Protein AF-A0A9P8TMT4-F1 (afdb_monomer_lite)

Structure (mmCIF, N/CA/C/O backbone):
data_AF-A0A9P8TMT4-F1
#
_entry.id   AF-A0A9P8TMT4-F1
#
loop_
_atom_site.group_PDB
_atom_site.id
_atom_site.type_symbol
_atom_site.label_atom_id
_atom_site.label_alt_id
_atom_site.label_comp_id
_atom_site.label_asym_id
_atom_site.label_entity_id
_atom_site.label_seq_id
_atom_site.pdbx_PDB_ins_code
_atom_site.Cartn_x
_atom_site.C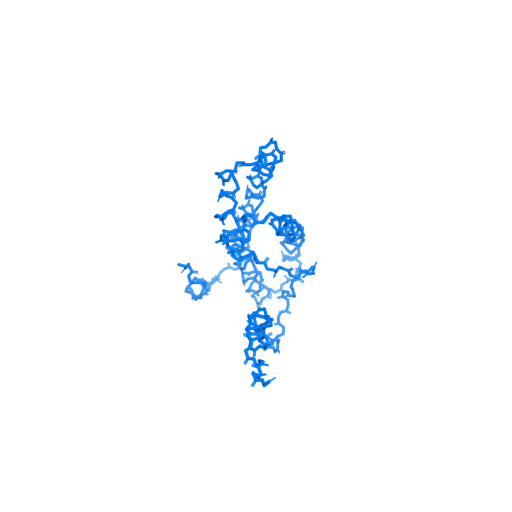artn_y
_atom_site.Cartn_z
_atom_site.occupancy
_atom_site.B_iso_or_equiv
_atom_site.auth_seq_id
_atom_site.auth_comp_id
_atom_site.auth_asym_id
_atom_site.auth_atom_id
_atom_site.pdbx_PDB_model_num
ATOM 1 N N . MET A 1 1 ? -17.438 2.035 -6.998 1.00 41.56 1 MET A N 1
ATOM 2 C CA . MET A 1 1 ? -16.260 1.146 -7.002 1.00 41.56 1 MET A CA 1
ATOM 3 C C . MET A 1 1 ? -15.494 1.501 -8.259 1.00 41.56 1 MET A C 1
ATOM 5 O O . MET A 1 1 ? -16.091 1.419 -9.318 1.00 41.56 1 MET A O 1
ATOM 9 N N . PHE A 1 2 ? -14.284 2.051 -8.138 1.00 42.72 2 PHE A N 1
ATOM 10 C CA . PHE A 1 2 ? -13.505 2.484 -9.303 1.00 42.72 2 PHE A CA 1
ATOM 11 C C . PHE A 1 2 ? -13.092 1.253 -10.123 1.00 42.72 2 PHE A C 1
ATOM 13 O O . PHE A 1 2 ? -12.476 0.325 -9.593 1.00 42.72 2 PHE A O 1
ATOM 20 N N . GLU A 1 3 ? -13.511 1.225 -11.384 1.00 48.97 3 GLU A N 1
ATOM 21 C CA . GLU A 1 3 ? -13.355 0.102 -12.302 1.00 48.97 3 GLU A CA 1
ATOM 22 C C . GLU A 1 3 ? -11.977 0.206 -12.968 1.00 48.97 3 GLU A C 1
ATOM 24 O O . GLU A 1 3 ? -11.714 1.058 -13.814 1.00 48.97 3 GLU A O 1
ATOM 29 N N . TYR A 1 4 ? -11.048 -0.624 -12.493 1.00 54.31 4 TYR A N 1
ATOM 30 C CA . TYR A 1 4 ? -9.634 -0.598 -12.880 1.00 54.31 4 TYR A CA 1
ATOM 31 C C . TYR A 1 4 ? -9.399 -0.866 -14.372 1.00 54.31 4 TYR A C 1
ATOM 33 O O . TYR A 1 4 ? -8.381 -0.436 -14.912 1.00 54.31 4 TYR A O 1
ATOM 41 N N . GLU A 1 5 ? -10.332 -1.541 -15.044 1.00 54.53 5 GLU A N 1
ATOM 42 C CA . GLU A 1 5 ? -10.209 -1.863 -16.467 1.00 54.53 5 GLU A CA 1
ATOM 43 C C . GLU A 1 5 ? -10.318 -0.626 -17.373 1.00 54.53 5 GLU A C 1
ATOM 45 O O . GLU A 1 5 ? -9.672 -0.575 -18.420 1.00 54.53 5 GLU A O 1
ATOM 50 N N . GLU A 1 6 ? -11.035 0.421 -16.951 1.00 51.16 6 GLU A N 1
ATOM 51 C CA . GLU A 1 6 ? -11.230 1.617 -17.778 1.00 51.16 6 GLU A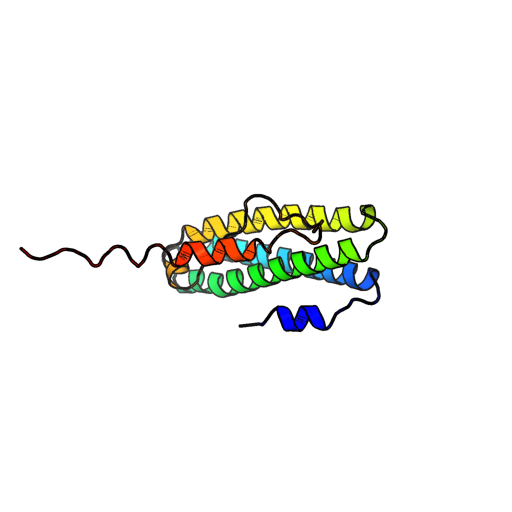 CA 1
ATOM 52 C C . GLU A 1 6 ? -9.958 2.493 -17.828 1.00 51.16 6 GLU A C 1
ATOM 54 O O . GLU A 1 6 ? -9.594 3.004 -18.889 1.00 51.16 6 GLU A O 1
ATOM 59 N N . TYR A 1 7 ? -9.189 2.557 -16.730 1.00 49.25 7 TYR A N 1
ATOM 60 C CA . TYR A 1 7 ? -7.907 3.282 -16.663 1.00 49.25 7 TYR A CA 1
ATOM 61 C C . TYR A 1 7 ? -6.768 2.595 -17.430 1.00 49.25 7 TYR A C 1
ATOM 63 O O . TYR A 1 7 ? -5.899 3.271 -17.984 1.00 49.25 7 TYR A O 1
ATOM 71 N N . VAL A 1 8 ? -6.765 1.259 -17.479 1.00 53.81 8 VAL A N 1
ATOM 72 C CA . VAL A 1 8 ? -5.718 0.468 -18.152 1.00 53.81 8 VAL A CA 1
ATOM 73 C C . VAL A 1 8 ? -5.825 0.572 -19.679 1.00 53.81 8 VAL A C 1
ATOM 75 O O . VAL A 1 8 ? -4.813 0.473 -20.370 1.00 53.81 8 VAL A O 1
ATOM 78 N N . SER A 1 9 ? -7.016 0.850 -20.217 1.00 51.94 9 SER A N 1
ATOM 79 C CA . SER A 1 9 ? -7.224 0.984 -21.667 1.00 51.94 9 SER A CA 1
ATOM 80 C C . SER A 1 9 ? -6.763 2.328 -22.261 1.00 51.94 9 SER A C 1
ATOM 82 O O . SER A 1 9 ? -6.465 2.397 -23.452 1.00 51.94 9 SER A O 1
ATOM 84 N N . LEU A 1 10 ? -6.664 3.392 -21.450 1.00 47.66 10 LEU A N 1
ATOM 85 C CA . LEU A 1 10 ? -6.471 4.769 -21.938 1.00 47.66 10 LEU A CA 1
ATOM 86 C C . LEU A 1 10 ? -5.031 5.292 -21.882 1.00 47.66 10 LEU A C 1
ATOM 88 O O . LEU A 1 10 ? -4.722 6.285 -22.539 1.00 47.66 10 LEU A O 1
ATOM 92 N N . ARG A 1 11 ? -4.122 4.634 -21.158 1.00 51.47 11 ARG A N 1
ATOM 93 C CA . ARG A 1 11 ? -2.691 4.974 -21.176 1.00 51.47 11 ARG A CA 1
ATOM 94 C C . ARG A 1 11 ? -1.863 3.796 -21.668 1.00 51.47 11 ARG A C 1
ATOM 96 O O . ARG A 1 11 ? -1.042 3.228 -20.955 1.00 51.47 11 ARG A O 1
ATOM 103 N N . ALA A 1 12 ? -2.030 3.501 -22.955 1.00 48.03 12 ALA A N 1
ATOM 104 C CA . ALA A 1 12 ? -0.888 3.142 -23.781 1.00 48.03 12 ALA A CA 1
ATOM 105 C C . ALA A 1 12 ? 0.112 4.306 -23.692 1.00 48.03 12 ALA A C 1
ATOM 107 O O . ALA A 1 12 ? 0.043 5.276 -24.445 1.00 48.03 12 ALA A O 1
ATOM 108 N N . VAL A 1 13 ? 0.971 4.253 -22.676 1.00 51.78 13 VAL A N 1
ATOM 109 C CA . VAL A 1 13 ? 2.100 5.155 -22.509 1.00 51.78 13 VAL A CA 1
ATOM 110 C C . VAL A 1 13 ? 2.910 5.053 -23.797 1.00 51.78 13 VAL A C 1
ATOM 112 O O . VAL A 1 13 ? 3.558 4.045 -24.062 1.00 51.78 13 VAL A O 1
ATOM 115 N N . SER A 1 14 ? 2.791 6.069 -24.646 1.00 57.53 14 SER A N 1
ATOM 116 C CA . SER A 1 14 ? 3.522 6.122 -25.912 1.00 57.53 14 SER A CA 1
ATOM 117 C C . SER A 1 14 ? 5.011 6.418 -25.678 1.00 57.53 14 SER A C 1
ATOM 119 O O . SER A 1 14 ? 5.809 6.245 -26.593 1.00 57.53 14 SER A O 1
ATOM 121 N N . ASP A 1 15 ? 5.385 6.814 -24.451 1.00 71.44 15 ASP A N 1
ATOM 122 C CA . ASP A 1 15 ? 6.755 7.121 -24.036 1.00 71.44 15 ASP A CA 1
ATOM 123 C C . ASP A 1 15 ? 7.135 6.431 -22.703 1.00 71.44 15 ASP A C 1
ATOM 125 O O . ASP A 1 15 ? 6.669 6.849 -21.640 1.00 71.44 15 ASP A O 1
ATOM 129 N N . PRO A 1 16 ? 8.014 5.410 -22.716 1.00 76.94 16 PRO A N 1
ATOM 130 C CA . PRO A 1 16 ? 8.499 4.724 -21.514 1.00 76.94 16 PRO A CA 1
ATOM 131 C C . PRO A 1 16 ? 8.999 5.646 -20.389 1.00 76.94 16 PRO A C 1
ATOM 133 O O . PRO A 1 16 ? 8.904 5.276 -19.219 1.00 76.94 16 PRO A O 1
ATOM 136 N N . ASN A 1 17 ? 9.493 6.849 -20.704 1.00 81.94 17 ASN A N 1
ATOM 137 C CA . ASN A 1 17 ? 9.948 7.806 -19.692 1.00 81.94 17 ASN A CA 1
ATOM 138 C C . ASN A 1 17 ? 8.786 8.341 -18.841 1.00 81.94 17 ASN A C 1
ATOM 140 O O . ASN A 1 17 ? 8.893 8.418 -17.620 1.00 81.94 17 ASN A O 1
ATOM 144 N N . GLU A 1 18 ? 7.647 8.650 -19.464 1.00 84.12 18 GLU A N 1
ATOM 145 C CA . GLU A 1 18 ? 6.443 9.102 -18.755 1.00 84.12 18 GLU A CA 1
ATOM 146 C C . GLU A 1 18 ? 5.883 7.990 -17.855 1.00 84.12 18 GLU A C 1
ATOM 148 O O . GLU A 1 18 ? 5.413 8.247 -16.743 1.00 84.12 18 GLU A O 1
ATOM 153 N N . GLY A 1 19 ? 5.968 6.738 -18.317 1.00 83.50 19 GLY A N 1
ATOM 154 C CA . GLY A 1 19 ? 5.591 5.561 -17.536 1.00 83.50 19 GLY A CA 1
ATOM 155 C C . GLY A 1 19 ? 6.470 5.376 -16.301 1.00 83.50 19 GLY A C 1
ATOM 156 O O . GLY A 1 19 ? 5.951 5.093 -15.221 1.00 83.50 19 GLY A O 1
ATOM 157 N N . PHE A 1 20 ? 7.780 5.588 -16.439 1.00 87.25 20 PHE A N 1
ATOM 158 C CA . PHE A 1 20 ? 8.733 5.514 -15.334 1.00 87.25 20 PHE A CA 1
ATOM 159 C C . PHE A 1 20 ? 8.441 6.557 -14.246 1.00 87.25 20 PHE A C 1
ATOM 161 O O . PHE A 1 20 ? 8.285 6.190 -13.080 1.00 87.25 20 PHE A O 1
ATOM 168 N N . GLU A 1 21 ? 8.290 7.829 -14.625 1.00 89.12 21 GLU A N 1
ATOM 169 C CA . GLU A 1 21 ? 7.958 8.914 -13.687 1.00 89.12 21 GLU A CA 1
ATOM 170 C C . GLU A 1 21 ? 6.601 8.683 -13.013 1.00 89.12 21 GLU A C 1
ATOM 172 O O . GLU A 1 21 ? 6.476 8.785 -11.795 1.00 89.12 21 GLU A O 1
ATOM 177 N N . SER A 1 22 ? 5.596 8.248 -13.779 1.00 88.50 22 SER A N 1
ATOM 178 C CA . SER A 1 22 ? 4.277 7.934 -13.221 1.00 88.50 22 SER A CA 1
ATOM 179 C C . SER A 1 22 ? 4.346 6.823 -12.164 1.00 88.50 22 SER A C 1
ATOM 181 O O . SER A 1 22 ? 3.673 6.902 -11.139 1.00 88.50 22 SER A O 1
ATOM 183 N N . ILE A 1 23 ? 5.160 5.781 -12.377 1.00 90.19 23 ILE A N 1
ATOM 184 C CA . ILE A 1 23 ? 5.358 4.723 -11.374 1.00 90.19 23 ILE A CA 1
ATOM 185 C C . ILE A 1 23 ? 6.083 5.267 -10.143 1.00 90.19 23 ILE A C 1
ATOM 187 O O . ILE A 1 23 ? 5.699 4.921 -9.026 1.00 90.19 23 ILE A O 1
ATOM 191 N N . LEU A 1 24 ? 7.099 6.115 -10.314 1.00 92.31 24 LEU A N 1
ATOM 192 C CA . LEU A 1 24 ? 7.779 6.755 -9.186 1.00 92.31 24 LEU A CA 1
ATOM 193 C C . LEU A 1 24 ? 6.814 7.575 -8.325 1.00 92.31 24 LEU A C 1
ATOM 195 O O . LEU A 1 24 ? 6.848 7.454 -7.098 1.00 92.31 24 LEU A O 1
ATOM 199 N N . ASP A 1 25 ? 5.924 8.341 -8.950 1.00 92.62 25 ASP A N 1
ATOM 200 C CA . ASP A 1 25 ? 4.907 9.124 -8.250 1.00 92.62 25 ASP A CA 1
ATOM 201 C C . ASP A 1 25 ? 3.939 8.229 -7.467 1.00 92.62 25 ASP A C 1
ATOM 203 O O . ASP A 1 25 ? 3.642 8.495 -6.301 1.00 92.62 25 ASP A O 1
ATOM 207 N N . LEU A 1 26 ? 3.495 7.117 -8.059 1.00 92.56 26 LEU A N 1
ATOM 208 C CA . LEU A 1 26 ? 2.630 6.144 -7.385 1.00 92.56 26 LEU A CA 1
ATOM 209 C C . LEU A 1 26 ? 3.329 5.451 -6.211 1.00 92.56 26 LEU A C 1
ATOM 211 O O . LEU A 1 26 ? 2.716 5.250 -5.163 1.00 92.56 26 LEU A O 1
ATOM 215 N N . LEU A 1 27 ? 4.610 5.105 -6.360 1.00 93.81 27 LEU A N 1
ATOM 216 C CA . LEU A 1 27 ? 5.417 4.555 -5.270 1.00 93.81 27 LEU A CA 1
ATOM 217 C C . LEU A 1 27 ? 5.552 5.578 -4.130 1.00 93.81 27 LEU A C 1
ATOM 219 O O . LEU A 1 27 ? 5.400 5.217 -2.965 1.00 93.81 27 LEU A O 1
ATOM 223 N N . SER A 1 28 ? 5.778 6.855 -4.446 1.00 95.06 28 SER A N 1
ATOM 224 C CA . SER A 1 28 ? 5.839 7.942 -3.457 1.00 95.06 28 SER A CA 1
ATOM 225 C C . SER A 1 28 ? 4.499 8.153 -2.737 1.00 95.06 28 SER A C 1
ATOM 227 O O . SER A 1 28 ? 4.445 8.353 -1.517 1.00 95.06 28 SER A O 1
ATOM 229 N N . LEU A 1 29 ? 3.389 8.043 -3.472 1.00 94.69 29 LEU A N 1
ATOM 230 C CA . LEU A 1 29 ? 2.045 8.106 -2.906 1.00 94.69 29 LEU A CA 1
ATOM 231 C C . LEU A 1 29 ? 1.789 6.943 -1.939 1.00 94.69 29 LEU A C 1
ATOM 233 O O . LEU A 1 29 ? 1.273 7.161 -0.841 1.00 94.69 29 LEU A O 1
ATOM 237 N N . GLN A 1 30 ? 2.205 5.729 -2.300 1.00 94.69 30 GLN A N 1
ATOM 238 C CA . GLN A 1 30 ? 2.096 4.557 -1.432 1.00 94.69 30 GLN A CA 1
ATOM 239 C C . GLN A 1 30 ? 2.913 4.721 -0.137 1.00 94.69 30 GLN A C 1
ATOM 241 O O . GLN A 1 30 ? 2.422 4.383 0.941 1.00 94.69 30 GLN A O 1
ATOM 246 N N . ASP A 1 31 ? 4.118 5.297 -0.203 1.00 95.06 31 ASP A N 1
ATOM 247 C CA . ASP A 1 31 ? 4.919 5.611 0.992 1.00 95.06 31 ASP A CA 1
ATOM 248 C C . ASP A 1 31 ? 4.245 6.677 1.877 1.00 95.06 31 ASP A C 1
ATOM 250 O O . ASP A 1 31 ? 4.278 6.593 3.108 1.00 95.06 31 ASP A O 1
ATOM 254 N N . SER A 1 32 ? 3.579 7.661 1.270 1.00 95.62 32 SER A N 1
ATOM 255 C CA . SER A 1 32 ? 2.804 8.667 2.006 1.00 95.62 32 SER A CA 1
ATOM 256 C C . SER A 1 32 ? 1.611 8.042 2.738 1.00 95.62 32 SER A C 1
ATOM 258 O O . SER A 1 32 ? 1.345 8.388 3.894 1.00 95.62 32 SER A O 1
ATOM 260 N N . LEU A 1 33 ? 0.924 7.078 2.110 1.00 94.56 33 LEU A N 1
ATOM 261 C CA . LEU A 1 33 ? -0.139 6.305 2.757 1.00 94.56 33 LEU A CA 1
ATOM 262 C C . LEU A 1 33 ? 0.387 5.464 3.924 1.00 94.56 33 LEU A C 1
ATOM 264 O O . LEU A 1 33 ? -0.241 5.482 4.982 1.00 94.56 33 LEU A O 1
ATOM 268 N N . ASP A 1 34 ? 1.539 4.796 3.786 1.00 94.25 34 ASP A N 1
ATOM 269 C CA . ASP A 1 34 ? 2.190 4.073 4.896 1.00 94.25 34 ASP A CA 1
ATOM 270 C C . ASP A 1 34 ? 2.467 5.018 6.080 1.00 94.25 34 ASP A C 1
ATOM 272 O O . ASP A 1 34 ? 2.204 4.682 7.237 1.00 94.25 34 ASP A O 1
ATOM 276 N N . GLY A 1 35 ? 2.903 6.252 5.806 1.00 95.06 35 GLY A N 1
ATOM 277 C CA . GLY A 1 35 ? 3.077 7.288 6.826 1.00 95.06 35 GLY A CA 1
ATOM 278 C C . GLY A 1 35 ? 1.793 7.585 7.610 1.00 95.06 35 GLY A C 1
ATOM 279 O O . GLY A 1 35 ? 1.796 7.571 8.846 1.00 95.06 35 GLY A O 1
ATOM 280 N N . VAL A 1 36 ? 0.675 7.804 6.912 1.00 94.31 36 VAL A N 1
ATOM 281 C CA . VAL A 1 36 ? -0.636 8.059 7.540 1.00 94.31 36 VAL A CA 1
ATOM 282 C C . VAL A 1 36 ? -1.121 6.834 8.322 1.00 94.31 36 VAL A C 1
ATOM 284 O O . VAL A 1 36 ? -1.572 6.962 9.465 1.00 94.31 36 VAL A O 1
ATOM 287 N N . GLN A 1 37 ? -0.973 5.640 7.748 1.00 93.69 37 GLN A N 1
ATOM 288 C CA . GLN A 1 37 ? -1.328 4.368 8.376 1.00 93.69 37 GLN A CA 1
ATOM 289 C C . GLN A 1 37 ? -0.593 4.174 9.709 1.00 93.69 37 GLN A C 1
ATOM 291 O O . GLN A 1 37 ? -1.234 3.851 10.710 1.00 93.69 37 GLN A O 1
ATOM 296 N N . ARG A 1 38 ? 0.718 4.449 9.775 1.00 92.56 38 ARG A N 1
ATOM 297 C CA . ARG A 1 38 ? 1.516 4.356 11.016 1.00 92.56 38 ARG A CA 1
ATOM 298 C C . ARG A 1 38 ? 1.012 5.282 12.119 1.00 92.56 38 ARG A C 1
ATOM 300 O O . ARG A 1 38 ? 0.959 4.884 13.288 1.00 92.56 38 ARG A O 1
ATOM 307 N N . VAL A 1 39 ? 0.631 6.512 11.774 1.00 94.12 39 VAL A N 1
ATOM 308 C CA . VAL A 1 39 ? 0.094 7.490 12.737 1.00 94.12 39 VAL A CA 1
ATOM 309 C C . VAL A 1 39 ? -1.260 7.035 13.282 1.00 94.12 39 VAL A C 1
ATOM 311 O O . VAL A 1 39 ? -1.504 7.111 14.494 1.00 94.12 39 VAL A O 1
ATOM 314 N N . ILE A 1 40 ? -2.128 6.514 12.412 1.00 92.81 40 ILE A N 1
ATOM 315 C CA . ILE A 1 40 ? -3.436 5.991 12.814 1.00 92.81 40 ILE A CA 1
ATOM 316 C C . ILE A 1 40 ? -3.264 4.747 13.679 1.00 92.81 40 ILE A C 1
ATOM 318 O O . ILE A 1 40 ? -3.833 4.702 14.766 1.00 92.81 40 ILE A O 1
ATOM 322 N N . PHE A 1 41 ? -2.410 3.798 13.295 1.00 90.62 41 PHE A N 1
ATOM 323 C CA . PHE A 1 41 ? -2.125 2.611 14.105 1.00 90.62 41 PHE A CA 1
ATOM 324 C C . PHE A 1 41 ? -1.576 2.965 15.487 1.00 90.62 41 PHE A C 1
ATOM 326 O O . PHE A 1 41 ? -2.035 2.423 16.492 1.00 90.62 41 PHE A O 1
ATOM 333 N N . SER A 1 42 ? -0.670 3.941 15.570 1.00 91.12 42 SER A N 1
ATOM 334 C CA . SER A 1 42 ? -0.178 4.460 16.853 1.00 91.12 42 SER A CA 1
ATOM 335 C C . SER A 1 42 ? -1.310 5.026 17.720 1.00 91.12 42 SER A C 1
ATOM 337 O O . SER A 1 42 ? -1.268 4.948 18.947 1.00 91.12 42 SER A O 1
ATOM 339 N N . SER A 1 43 ? -2.339 5.599 17.096 1.00 91.12 43 SER A N 1
ATOM 340 C CA . SER A 1 43 ? -3.511 6.146 17.784 1.00 91.12 43 SER A CA 1
ATOM 341 C C . SER A 1 43 ? -4.511 5.061 18.194 1.00 91.12 43 SER A C 1
ATOM 343 O O . SER A 1 43 ? -5.019 5.122 19.313 1.00 91.12 43 SER A O 1
ATOM 345 N N . VAL A 1 44 ? -4.716 4.035 17.361 1.00 88.25 44 VAL A N 1
ATOM 346 C CA . VAL A 1 44 ? -5.501 2.831 17.692 1.00 88.25 44 VAL A CA 1
ATOM 347 C C . VAL A 1 44 ? -4.869 2.085 18.867 1.00 88.25 44 VAL A C 1
ATOM 349 O O . VAL A 1 44 ? -5.573 1.670 19.781 1.00 88.25 44 VAL A O 1
ATOM 352 N N . GLN A 1 45 ? -3.538 1.964 18.912 1.00 86.19 45 GLN A N 1
ATOM 353 C CA . GLN A 1 45 ? -2.843 1.313 20.028 1.00 86.19 45 GLN A CA 1
ATOM 354 C C . GLN A 1 45 ? -3.073 2.024 21.367 1.00 86.19 45 GLN A C 1
ATOM 356 O O . GLN A 1 45 ? -3.173 1.345 22.389 1.00 86.19 45 GLN A O 1
ATOM 361 N N . ARG A 1 46 ? -3.179 3.362 21.360 1.00 87.81 46 ARG A N 1
ATOM 362 C CA . ARG A 1 46 ? -3.488 4.175 22.549 1.00 87.81 46 ARG A CA 1
ATOM 363 C C . ARG A 1 46 ? -4.966 4.130 22.938 1.00 87.81 46 ARG A C 1
ATOM 365 O O . ARG A 1 46 ? -5.264 4.154 24.124 1.00 87.81 46 ARG A O 1
ATOM 372 N N . ASN A 1 47 ? -5.872 4.065 21.962 1.00 86.25 47 ASN A N 1
ATOM 373 C CA . ASN A 1 47 ? -7.323 4.116 22.162 1.00 86.25 47 ASN A CA 1
ATOM 374 C C . ASN A 1 47 ? -8.014 2.963 21.418 1.00 86.25 47 ASN A C 1
ATOM 376 O O . ASN A 1 47 ? -8.672 3.177 20.398 1.00 86.25 47 ASN A O 1
ATOM 380 N N . ARG A 1 48 ? -7.853 1.736 21.929 1.00 77.62 48 ARG A N 1
ATOM 381 C CA . ARG A 1 48 ? -8.306 0.504 21.254 1.00 77.62 48 ARG A CA 1
ATOM 382 C C . ARG A 1 48 ? -9.824 0.378 21.122 1.00 77.62 48 ARG A C 1
ATOM 384 O O . ARG A 1 48 ? -10.285 -0.316 20.225 1.00 77.62 48 ARG A O 1
ATOM 391 N N . ASP A 1 49 ? -10.571 1.079 21.967 1.00 83.44 49 ASP A N 1
ATOM 392 C CA . ASP A 1 49 ? -12.037 1.042 21.980 1.00 83.44 49 ASP A CA 1
ATOM 393 C C . ASP A 1 49 ? -12.666 2.096 21.051 1.00 83.44 49 ASP A C 1
ATOM 395 O O . ASP A 1 49 ? -13.884 2.161 20.900 1.00 83.44 49 ASP A O 1
ATOM 399 N N . SER A 1 50 ? -11.855 2.954 20.419 1.00 87.12 50 SER A N 1
ATOM 400 C CA . SER A 1 50 ? -12.369 3.998 19.534 1.00 87.12 50 SER A CA 1
ATOM 401 C C . SER A 1 50 ? -12.660 3.451 18.136 1.00 87.12 50 SER A C 1
ATOM 403 O O . SER A 1 50 ? -11.806 3.453 17.246 1.00 87.12 50 SER A O 1
ATOM 405 N N . GLU A 1 51 ? -13.908 3.043 17.922 1.00 88.75 51 GLU A N 1
ATOM 406 C CA . GLU A 1 51 ? -14.413 2.590 16.619 1.00 88.75 51 GLU A CA 1
ATOM 407 C C . GLU A 1 51 ? -14.274 3.662 15.528 1.00 88.75 51 GLU A C 1
ATOM 409 O O . GLU A 1 51 ? -14.032 3.336 14.368 1.00 88.75 51 GLU A O 1
ATOM 414 N N . CYS A 1 52 ? -14.345 4.945 15.897 1.00 89.69 52 CYS A N 1
ATOM 415 C CA . CYS A 1 52 ? -14.132 6.066 14.981 1.00 89.69 52 CYS A CA 1
ATOM 416 C C . CYS A 1 52 ? -12.714 6.049 14.385 1.00 89.69 52 CYS A C 1
ATOM 418 O O . CYS A 1 52 ? -12.550 6.133 13.169 1.00 89.69 52 CYS A O 1
ATOM 420 N N . ILE A 1 53 ? -11.684 5.855 15.215 1.00 90.12 53 ILE A N 1
ATOM 421 C CA . ILE A 1 53 ? -10.296 5.806 14.733 1.00 90.12 53 ILE A CA 1
ATOM 422 C C . ILE A 1 53 ? -10.084 4.559 13.870 1.00 90.12 53 ILE A C 1
ATOM 424 O O . ILE A 1 53 ? -9.459 4.643 12.815 1.00 90.12 53 ILE A O 1
ATOM 428 N N . ILE A 1 54 ? -10.643 3.413 14.274 1.00 91.19 54 ILE A N 1
ATOM 429 C CA . ILE A 1 54 ? -10.553 2.177 13.485 1.00 91.19 54 ILE A CA 1
ATOM 430 C C . ILE A 1 54 ? -11.260 2.343 12.131 1.00 91.19 54 ILE A C 1
ATOM 432 O O . ILE A 1 54 ? -10.743 1.883 11.117 1.00 91.19 54 ILE A O 1
ATOM 436 N N . SER A 1 55 ? -12.394 3.050 12.075 1.00 91.19 55 SER A N 1
ATOM 437 C CA . SER A 1 55 ? -13.123 3.290 10.822 1.00 91.19 55 SER A CA 1
ATOM 438 C C . SER A 1 55 ? -12.308 4.071 9.783 1.00 91.19 55 SER A C 1
ATOM 440 O O . SER A 1 55 ? -12.487 3.862 8.585 1.00 91.19 55 SER A O 1
ATOM 442 N N . ALA A 1 56 ? -11.339 4.888 10.217 1.00 92.19 56 ALA A N 1
ATOM 443 C CA . ALA A 1 56 ? -10.427 5.592 9.317 1.00 92.19 56 ALA A CA 1
ATOM 444 C C . ALA A 1 56 ? -9.468 4.648 8.561 1.00 92.19 56 ALA A C 1
ATOM 446 O O . ALA A 1 56 ? -8.933 5.031 7.522 1.00 92.19 56 ALA A O 1
ATOM 447 N N . LEU A 1 57 ? -9.272 3.405 9.027 1.00 91.88 57 LEU A N 1
ATOM 448 C CA . LEU A 1 57 ? -8.478 2.393 8.318 1.00 91.88 57 LEU A CA 1
ATOM 449 C C . LEU A 1 57 ? -9.206 1.818 7.095 1.00 91.88 57 LEU A C 1
ATOM 451 O O . LEU A 1 57 ? -8.549 1.342 6.174 1.00 91.88 57 LEU A O 1
ATOM 455 N N . VAL A 1 58 ? -10.539 1.877 7.049 1.00 92.38 58 VAL A N 1
ATOM 456 C CA . VAL A 1 58 ? -11.334 1.346 5.928 1.00 92.38 58 VAL A CA 1
ATOM 457 C C . VAL A 1 58 ? -10.966 2.004 4.589 1.00 92.38 58 VAL A C 1
ATOM 459 O O . VAL A 1 58 ? -10.595 1.272 3.666 1.00 92.38 58 VAL A O 1
ATOM 462 N N . PRO A 1 59 ? -10.998 3.348 4.443 1.00 92.81 59 PRO A N 1
ATOM 463 C CA . PRO A 1 59 ? -10.578 3.988 3.197 1.00 92.81 59 PRO A CA 1
ATOM 464 C C . PRO A 1 59 ? -9.088 3.769 2.898 1.00 92.81 59 PRO A C 1
ATOM 466 O O . PRO A 1 59 ? -8.723 3.638 1.735 1.00 92.81 59 PRO A O 1
ATOM 469 N N . LEU A 1 60 ? -8.232 3.649 3.920 1.00 92.88 60 LEU A N 1
ATOM 470 C CA . LEU A 1 60 ? -6.805 3.370 3.721 1.00 92.88 60 LEU A CA 1
ATOM 471 C C . LEU A 1 60 ? -6.552 1.982 3.131 1.00 92.88 60 LEU A C 1
ATOM 473 O O . LEU A 1 60 ? -5.676 1.834 2.281 1.00 92.88 60 LEU A O 1
ATOM 477 N N . ILE A 1 61 ? -7.304 0.965 3.561 1.00 93.12 61 ILE A N 1
ATOM 478 C CA . ILE A 1 61 ? -7.224 -0.383 2.987 1.00 93.12 61 ILE A CA 1
ATOM 479 C C . ILE A 1 61 ? -7.656 -0.354 1.521 1.00 93.12 61 ILE A C 1
ATOM 481 O O . ILE A 1 61 ? -6.949 -0.889 0.670 1.00 93.12 61 ILE A O 1
ATOM 485 N N . ALA A 1 62 ? -8.787 0.291 1.225 1.00 91.56 62 ALA A N 1
ATOM 486 C CA . ALA A 1 62 ? -9.310 0.370 -0.135 1.00 91.56 62 ALA A CA 1
ATOM 487 C C . ALA A 1 62 ? -8.329 1.077 -1.086 1.00 91.56 62 ALA A C 1
ATOM 489 O O . ALA A 1 62 ? -8.021 0.544 -2.153 1.00 91.56 62 ALA A O 1
ATOM 490 N N . GLU A 1 63 ? -7.796 2.227 -0.672 1.00 92.25 63 GLU A N 1
ATOM 491 C CA . GLU A 1 63 ? -6.892 3.035 -1.493 1.00 92.25 63 GLU A CA 1
ATOM 492 C C . GLU A 1 63 ? -5.538 2.346 -1.699 1.00 92.25 63 GLU A C 1
ATOM 494 O O . GLU A 1 63 ? -5.078 2.197 -2.830 1.00 92.25 63 GLU A O 1
ATOM 499 N N . SER A 1 64 ? -4.928 1.836 -0.621 1.00 93.38 64 SER A N 1
ATOM 500 C CA . SER A 1 64 ? -3.633 1.143 -0.703 1.00 93.38 64 SER A CA 1
ATOM 501 C C . SER A 1 64 ? -3.686 -0.112 -1.575 1.00 93.38 64 SER A C 1
ATOM 503 O O . SER A 1 64 ? -2.721 -0.409 -2.281 1.00 93.38 64 SER A O 1
ATOM 505 N N . TYR A 1 65 ? -4.813 -0.835 -1.568 1.00 92.12 65 TYR A N 1
ATOM 506 C CA . TYR A 1 65 ? -5.000 -2.006 -2.422 1.00 92.12 65 TYR A CA 1
ATOM 507 C C . TYR A 1 65 ? -5.196 -1.614 -3.882 1.00 92.12 65 TYR A C 1
ATOM 509 O O . TYR A 1 65 ? -4.669 -2.266 -4.786 1.00 92.12 65 TYR A O 1
ATOM 517 N N . GLY A 1 66 ? -5.939 -0.533 -4.117 1.00 89.19 66 GLY A N 1
ATOM 518 C CA . GLY A 1 66 ? -6.084 0.050 -5.437 1.00 89.19 66 GLY A CA 1
ATOM 519 C C . GLY A 1 66 ? -4.731 0.428 -6.040 1.00 89.19 66 GLY A C 1
ATOM 520 O O . GLY A 1 66 ? -4.376 -0.053 -7.122 1.00 89.19 66 GLY A O 1
ATOM 521 N N . LEU A 1 67 ? -3.943 1.229 -5.322 1.00 91.38 67 LEU A N 1
ATOM 522 C CA . LEU A 1 67 ? -2.610 1.642 -5.763 1.00 91.38 67 LEU A CA 1
ATOM 523 C C . LEU A 1 67 ? -1.683 0.447 -5.985 1.00 91.38 67 LEU A C 1
ATOM 525 O O . LEU A 1 67 ? -0.984 0.404 -6.992 1.00 91.38 67 LEU A O 1
ATOM 529 N N . TYR A 1 68 ? -1.728 -0.564 -5.114 1.00 91.56 68 TYR A N 1
ATOM 530 C CA . TYR A 1 68 ? -0.947 -1.789 -5.282 1.00 91.56 68 TYR A CA 1
ATOM 531 C C . TYR A 1 68 ? -1.257 -2.511 -6.603 1.00 91.56 68 TYR A C 1
ATOM 533 O O . TYR A 1 68 ? -0.342 -2.860 -7.351 1.00 91.56 68 TYR A O 1
ATOM 541 N N . LYS A 1 69 ? -2.542 -2.695 -6.937 1.00 88.06 69 LYS A N 1
ATOM 542 C CA . LYS A 1 69 ? -2.944 -3.290 -8.223 1.00 88.06 69 LYS A CA 1
ATOM 543 C C . LYS A 1 69 ? -2.519 -2.425 -9.407 1.00 88.06 69 LYS A C 1
ATOM 545 O O . LYS A 1 69 ? -2.067 -2.957 -10.421 1.00 88.06 69 LYS A O 1
ATOM 550 N N . PHE A 1 70 ? -2.640 -1.106 -9.270 1.00 87.00 70 PHE A N 1
ATOM 551 C CA . PHE A 1 70 ? -2.234 -0.171 -10.313 1.00 87.00 70 PHE A CA 1
ATOM 552 C C . PHE A 1 70 ? -0.733 -0.260 -10.599 1.00 87.00 70 PHE A C 1
ATOM 554 O O . PHE A 1 70 ? -0.330 -0.409 -11.752 1.00 87.00 70 PHE A O 1
ATOM 561 N N . LEU A 1 71 ? 0.079 -0.266 -9.540 1.00 89.25 71 LEU A N 1
ATOM 562 C CA . LEU A 1 71 ? 1.527 -0.429 -9.606 1.00 89.25 71 LEU A CA 1
ATOM 563 C C . LEU A 1 71 ? 1.914 -1.737 -10.297 1.00 89.25 71 LEU A C 1
ATOM 565 O O . LEU A 1 71 ? 2.750 -1.708 -11.193 1.00 89.25 71 LEU A O 1
ATOM 569 N N . ILE A 1 72 ? 1.278 -2.867 -9.958 1.00 88.25 72 ILE A N 1
ATOM 570 C CA . ILE A 1 72 ? 1.535 -4.150 -10.638 1.00 88.25 72 ILE A CA 1
ATOM 571 C C . ILE A 1 72 ? 1.231 -4.051 -12.133 1.00 88.25 72 ILE A C 1
ATOM 573 O O . ILE A 1 72 ? 2.035 -4.492 -12.955 1.00 88.25 72 ILE A O 1
ATOM 577 N N . SER A 1 73 ? 0.076 -3.489 -12.495 1.00 84.06 73 SER A N 1
ATOM 578 C CA . SER A 1 73 ? -0.334 -3.363 -13.895 1.00 84.06 73 SER A CA 1
ATOM 579 C C . SER A 1 73 ? 0.638 -2.490 -14.690 1.00 84.06 73 SER A C 1
ATOM 581 O O . SER A 1 73 ? 1.062 -2.876 -15.779 1.00 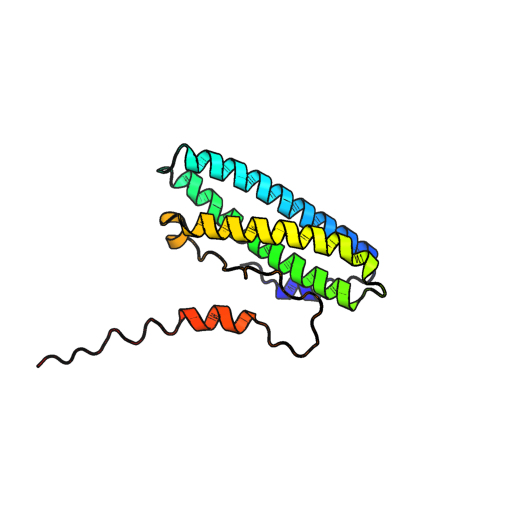84.06 73 SER A O 1
ATOM 583 N N . MET A 1 74 ? 1.036 -1.341 -14.139 1.00 85.00 74 MET A N 1
ATOM 584 C CA . MET A 1 74 ? 1.989 -0.439 -14.787 1.00 85.00 74 MET A CA 1
ATOM 585 C C . MET A 1 74 ? 3.399 -1.026 -14.858 1.00 85.00 74 MET A C 1
ATOM 587 O O . MET A 1 74 ? 4.030 -0.937 -15.907 1.00 85.00 74 MET A O 1
ATOM 591 N N . LEU A 1 75 ? 3.884 -1.675 -13.796 1.00 85.50 75 LEU A N 1
ATOM 592 C CA . LEU A 1 75 ? 5.184 -2.350 -13.805 1.00 85.50 75 LEU A CA 1
ATOM 593 C C . LEU A 1 75 ? 5.225 -3.446 -14.873 1.00 85.50 75 LEU A C 1
ATOM 595 O O . LEU A 1 75 ? 6.183 -3.517 -15.636 1.00 85.50 75 LEU A O 1
ATOM 599 N N . ARG A 1 76 ? 4.167 -4.257 -14.993 1.00 84.81 76 ARG A N 1
ATOM 600 C CA . ARG A 1 76 ? 4.050 -5.271 -16.054 1.00 84.81 76 ARG A CA 1
ATOM 601 C C . ARG A 1 76 ? 4.024 -4.653 -17.449 1.00 84.81 76 ARG A C 1
ATOM 603 O O . ARG A 1 76 ? 4.658 -5.186 -18.355 1.00 84.81 76 ARG A O 1
ATOM 610 N N . ALA A 1 77 ? 3.308 -3.544 -17.634 1.00 80.81 77 ALA A N 1
ATOM 611 C CA . ALA A 1 77 ? 3.292 -2.825 -18.905 1.00 80.81 77 ALA A CA 1
ATOM 612 C C . ALA A 1 77 ? 4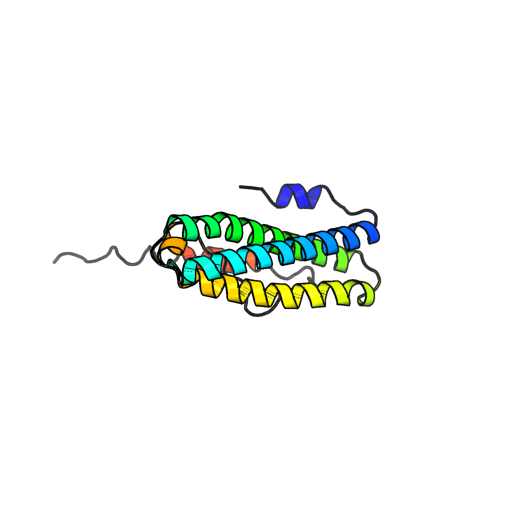.690 -2.291 -19.265 1.00 80.81 77 ALA A C 1
ATOM 614 O O . ALA A 1 77 ? 5.145 -2.504 -20.386 1.00 80.81 77 ALA A O 1
ATOM 615 N N . MET A 1 78 ? 5.400 -1.705 -18.296 1.00 81.00 78 MET A N 1
ATOM 616 C CA . MET A 1 78 ? 6.774 -1.221 -18.460 1.00 81.00 78 MET A CA 1
ATOM 617 C C . MET A 1 78 ? 7.758 -2.342 -18.796 1.00 81.00 78 MET A C 1
ATOM 619 O O . MET A 1 78 ? 8.595 -2.160 -19.675 1.00 81.00 78 MET A O 1
ATOM 623 N N . TYR A 1 79 ? 7.636 -3.513 -18.163 1.00 81.12 79 TYR A N 1
ATOM 624 C CA . TYR A 1 79 ? 8.451 -4.687 -18.498 1.00 81.12 79 TYR A CA 1
ATOM 625 C C . TYR A 1 79 ? 8.230 -5.168 -19.937 1.00 81.12 79 TYR A C 1
ATOM 627 O O . TYR A 1 79 ? 9.166 -5.633 -20.575 1.00 81.12 79 TYR A O 1
ATOM 635 N N . ARG A 1 80 ? 7.012 -5.029 -20.478 1.00 80.69 80 ARG A N 1
ATOM 636 C CA . ARG A 1 80 ? 6.715 -5.384 -21.876 1.00 80.69 80 ARG A CA 1
ATOM 637 C C . ARG A 1 80 ? 7.222 -4.350 -22.882 1.00 80.69 80 ARG A C 1
ATOM 639 O O . ARG A 1 80 ? 7.514 -4.720 -24.015 1.00 80.69 80 ARG A O 1
ATOM 646 N N . SER A 1 81 ? 7.271 -3.070 -22.509 1.00 75.69 81 SER A N 1
ATOM 647 C CA . SER A 1 81 ? 7.677 -1.981 -23.408 1.00 75.69 81 SER A CA 1
ATOM 648 C C . SER A 1 81 ? 9.163 -1.625 -23.331 1.00 75.69 81 SER A C 1
ATOM 650 O O . SER A 1 81 ? 9.688 -1.022 -24.266 1.00 75.69 81 SER A O 1
ATOM 652 N N . SER A 1 82 ? 9.838 -1.933 -22.221 1.00 73.19 82 SER A N 1
ATOM 653 C CA . SER A 1 82 ? 11.255 -1.613 -22.032 1.00 73.19 82 SER A CA 1
ATOM 654 C C . SER A 1 82 ? 12.156 -2.573 -22.803 1.00 73.19 82 SER A C 1
ATOM 656 O O . SER A 1 82 ? 11.894 -3.768 -22.890 1.00 73.19 82 SER A O 1
ATOM 658 N N . GLN A 1 83 ? 13.251 -2.038 -23.342 1.00 65.44 83 GLN A N 1
ATOM 659 C CA . GLN A 1 83 ? 14.298 -2.823 -24.002 1.00 65.44 83 GLN A CA 1
ATOM 660 C C . GLN A 1 83 ? 15.397 -3.276 -23.030 1.00 65.44 83 GLN A C 1
ATOM 662 O O . GLN A 1 83 ? 16.206 -4.126 -23.395 1.00 65.44 83 GLN A O 1
ATOM 667 N N . SER A 1 84 ? 15.451 -2.717 -21.812 1.00 75.12 84 SER A N 1
ATOM 668 C CA . SER A 1 84 ? 16.412 -3.123 -20.785 1.00 75.12 84 SER A CA 1
ATOM 669 C C . SER A 1 84 ? 15.767 -3.295 -19.410 1.00 75.12 84 SER A C 1
ATOM 671 O O . SER A 1 84 ? 15.036 -2.429 -18.915 1.00 75.12 84 SER A O 1
ATOM 673 N N . ASP A 1 85 ? 16.086 -4.423 -18.778 1.00 77.00 85 ASP A N 1
ATOM 674 C CA . ASP A 1 85 ? 15.648 -4.758 -17.420 1.00 77.00 85 ASP A CA 1
ATOM 675 C C . ASP A 1 85 ? 16.330 -3.873 -16.364 1.00 77.00 85 ASP A C 1
ATOM 677 O O . ASP A 1 85 ? 15.755 -3.593 -15.309 1.00 77.00 85 ASP A O 1
ATOM 681 N N . ASP A 1 86 ? 17.525 -3.362 -16.676 1.00 80.12 86 ASP A N 1
ATOM 682 C CA . ASP A 1 86 ? 18.337 -2.530 -15.780 1.00 80.12 86 ASP A CA 1
ATOM 683 C C . ASP A 1 86 ? 17.638 -1.224 -15.377 1.00 80.12 86 ASP A C 1
ATOM 685 O O . ASP A 1 86 ? 17.839 -0.722 -14.271 1.00 80.12 86 ASP A O 1
ATOM 689 N N . VAL A 1 87 ? 16.786 -0.675 -16.250 1.00 79.44 87 VAL A N 1
ATOM 690 C CA . VAL A 1 87 ? 16.044 0.566 -15.971 1.00 79.44 87 VAL A CA 1
ATOM 691 C C . VAL A 1 87 ? 14.909 0.319 -14.977 1.00 79.44 87 VAL A C 1
ATOM 693 O O . VAL A 1 87 ? 14.605 1.186 -14.161 1.00 79.44 87 VAL A O 1
ATOM 696 N N . ILE A 1 88 ? 14.293 -0.866 -14.997 1.00 83.12 88 ILE A N 1
ATOM 697 C CA . ILE A 1 88 ? 13.129 -1.186 -14.156 1.00 83.12 88 ILE A CA 1
ATOM 698 C C . ILE A 1 88 ? 13.552 -1.750 -12.795 1.00 83.12 88 ILE A C 1
ATOM 700 O O . ILE A 1 88 ? 12.818 -1.606 -11.816 1.00 83.12 88 ILE A O 1
ATOM 704 N N . ALA A 1 89 ? 14.752 -2.327 -12.698 1.00 87.06 89 ALA A N 1
ATOM 705 C CA . ALA A 1 89 ? 15.316 -2.864 -11.460 1.00 87.06 89 ALA A CA 1
ATOM 706 C C . ALA A 1 89 ? 15.118 -1.963 -10.215 1.00 87.06 89 ALA A C 1
ATOM 708 O O . ALA A 1 89 ? 14.567 -2.452 -9.225 1.00 87.06 89 ALA A O 1
ATOM 709 N N . PRO A 1 90 ? 15.437 -0.648 -10.231 1.00 90.06 90 PRO A N 1
ATOM 710 C CA . PRO A 1 90 ? 15.227 0.208 -9.060 1.00 90.06 90 PRO A CA 1
ATOM 711 C C . PRO A 1 90 ? 13.748 0.404 -8.686 1.00 90.06 90 PRO A C 1
ATOM 713 O O . PRO A 1 90 ? 13.432 0.561 -7.504 1.00 90.06 90 PRO A O 1
ATOM 716 N N . LEU A 1 91 ? 12.832 0.399 -9.662 1.00 88.88 91 LEU A N 1
ATOM 717 C CA . LEU A 1 91 ? 11.392 0.481 -9.395 1.00 88.88 91 LEU A CA 1
ATOM 718 C C . LEU A 1 91 ? 10.888 -0.807 -8.749 1.00 88.88 91 LEU A C 1
ATOM 720 O O . LEU A 1 91 ? 10.117 -0.758 -7.789 1.00 88.88 91 LEU A O 1
ATOM 724 N N . LYS A 1 92 ? 11.365 -1.952 -9.245 1.00 89.50 92 LYS A N 1
ATOM 725 C CA . LYS A 1 92 ? 11.048 -3.264 -8.688 1.00 89.50 92 LYS A CA 1
ATOM 726 C C . LYS A 1 92 ? 11.531 -3.384 -7.243 1.00 89.50 92 LYS A C 1
ATOM 728 O O . LYS A 1 92 ? 10.749 -3.777 -6.384 1.00 89.50 92 LYS A O 1
ATOM 733 N N . ASP A 1 93 ? 12.766 -2.991 -6.950 1.00 91.56 93 ASP A N 1
ATOM 734 C CA . ASP A 1 93 ? 13.309 -3.067 -5.589 1.00 91.56 93 ASP A CA 1
ATOM 735 C C . ASP A 1 93 ? 12.500 -2.215 -4.599 1.00 91.56 93 ASP A C 1
ATOM 737 O O . ASP A 1 93 ? 12.209 -2.647 -3.479 1.00 91.56 93 ASP A O 1
ATOM 741 N N . LYS A 1 94 ? 12.074 -1.014 -5.015 1.00 92.56 94 LYS A N 1
ATOM 742 C CA . LYS A 1 94 ? 11.178 -0.163 -4.216 1.00 92.56 94 LYS A CA 1
ATOM 743 C C . LYS A 1 94 ? 9.822 -0.827 -3.994 1.00 92.56 94 LYS A C 1
ATOM 745 O O . LYS A 1 94 ? 9.348 -0.876 -2.857 1.00 92.56 94 LYS A O 1
ATOM 750 N N . PHE A 1 95 ? 9.227 -1.367 -5.054 1.00 93.19 95 PHE A N 1
ATOM 751 C CA . PHE A 1 95 ? 7.957 -2.080 -4.981 1.00 93.19 95 PHE A CA 1
ATOM 752 C C . PHE A 1 95 ? 8.030 -3.291 -4.040 1.00 93.19 95 PHE A C 1
ATOM 754 O O . PHE A 1 95 ? 7.145 -3.462 -3.206 1.00 93.19 95 PHE A O 1
ATOM 761 N N . ASP A 1 96 ? 9.103 -4.083 -4.085 1.00 92.56 96 ASP A N 1
ATOM 762 C CA . ASP A 1 96 ? 9.286 -5.266 -3.233 1.00 92.56 96 ASP A CA 1
ATOM 763 C C . ASP A 1 96 ? 9.384 -4.900 -1.739 1.00 92.56 96 ASP A C 1
ATOM 765 O O . ASP A 1 96 ? 8.904 -5.628 -0.861 1.00 92.56 96 ASP A O 1
ATOM 769 N N . VAL A 1 97 ? 9.983 -3.750 -1.414 1.00 94.12 97 VAL A N 1
ATOM 770 C CA . VAL A 1 97 ? 9.993 -3.214 -0.043 1.00 94.12 97 VAL A CA 1
ATOM 771 C C . VAL A 1 97 ? 8.587 -2.798 0.389 1.00 94.12 97 VAL A C 1
ATOM 773 O O . VAL A 1 97 ? 8.161 -3.156 1.490 1.00 94.12 97 VAL A O 1
ATOM 776 N N . GLN A 1 98 ? 7.860 -2.067 -0.456 1.00 94.06 98 GLN A N 1
ATOM 777 C CA . GLN A 1 98 ? 6.503 -1.607 -0.150 1.00 94.06 98 GLN A CA 1
ATOM 778 C C . GLN A 1 98 ? 5.508 -2.767 -0.045 1.00 94.06 98 GLN A C 1
ATOM 780 O O . GLN A 1 98 ? 4.667 -2.770 0.850 1.00 94.06 98 GLN A O 1
ATOM 785 N N . HIS A 1 99 ? 5.644 -3.787 -0.891 1.00 94.00 99 HIS A N 1
ATOM 786 C CA . HIS A 1 99 ? 4.839 -5.004 -0.852 1.00 94.00 99 HIS A CA 1
ATOM 787 C C . HIS A 1 99 ? 4.923 -5.694 0.513 1.00 94.00 99 HIS A C 1
ATOM 789 O O . HIS A 1 99 ? 3.889 -6.022 1.089 1.00 94.00 99 HIS A O 1
ATOM 795 N N . ARG A 1 100 ? 6.133 -5.853 1.069 1.00 93.75 100 ARG A N 1
ATOM 796 C CA . ARG A 1 100 ? 6.315 -6.442 2.406 1.00 93.75 100 ARG A CA 1
ATOM 797 C C . ARG A 1 100 ? 5.638 -5.616 3.497 1.00 93.75 100 ARG A C 1
ATOM 799 O O . ARG A 1 100 ? 4.933 -6.173 4.328 1.00 93.75 100 ARG A O 1
ATOM 806 N N . ARG A 1 101 ? 5.791 -4.287 3.459 1.00 93.94 101 ARG A N 1
ATOM 807 C CA . ARG A 1 101 ? 5.122 -3.388 4.417 1.00 93.94 101 ARG A CA 1
ATOM 808 C C . ARG A 1 101 ? 3.600 -3.505 4.337 1.00 93.94 101 ARG A C 1
ATOM 810 O O . ARG A 1 101 ? 2.939 -3.542 5.368 1.00 93.94 101 ARG A O 1
ATOM 817 N N . LEU A 1 102 ? 3.056 -3.590 3.124 1.00 93.94 102 LEU A N 1
ATOM 818 C CA . LEU A 1 102 ? 1.618 -3.707 2.904 1.00 93.94 102 LEU A CA 1
ATOM 819 C C . LEU A 1 102 ? 1.073 -5.074 3.344 1.00 93.94 102 LEU A C 1
ATOM 821 O O . LEU A 1 102 ? -0.017 -5.145 3.907 1.00 93.94 102 LEU A O 1
ATOM 825 N N . TYR A 1 103 ? 1.842 -6.145 3.127 1.00 94.12 103 TYR A N 1
ATOM 826 C CA . TYR A 1 103 ? 1.530 -7.482 3.630 1.00 94.12 103 TYR A CA 1
ATOM 827 C C . TYR A 1 103 ? 1.409 -7.486 5.161 1.00 94.12 103 TYR A C 1
ATOM 829 O O . TYR A 1 103 ? 0.387 -7.928 5.691 1.00 94.12 103 TYR A O 1
ATOM 837 N N . ASP A 1 104 ? 2.402 -6.925 5.860 1.00 92.88 104 ASP A N 1
ATOM 838 C CA . ASP A 1 104 ? 2.389 -6.812 7.323 1.00 92.88 104 ASP A CA 1
ATOM 839 C C . ASP A 1 104 ? 1.212 -5.944 7.803 1.00 92.88 104 ASP A C 1
ATOM 841 O O . ASP A 1 104 ? 0.485 -6.324 8.720 1.00 92.88 104 ASP A O 1
ATOM 845 N N . PHE A 1 105 ? 0.949 -4.820 7.127 1.00 93.00 105 PHE A N 1
ATOM 846 C CA . PHE A 1 105 ? -0.177 -3.934 7.433 1.00 93.00 105 PHE A CA 1
ATOM 847 C C . PHE A 1 105 ? -1.535 -4.647 7.333 1.00 93.00 105 PHE A C 1
ATOM 849 O O . PHE A 1 105 ? -2.364 -4.527 8.236 1.00 93.00 105 PHE A O 1
ATOM 856 N N . TYR A 1 106 ? -1.785 -5.424 6.274 1.00 93.62 106 TYR A N 1
ATOM 857 C CA . TYR A 1 106 ? -3.038 -6.179 6.153 1.00 93.62 106 TYR A CA 1
ATOM 858 C C . TYR A 1 106 ? -3.139 -7.326 7.156 1.00 93.62 106 TYR A C 1
ATOM 860 O O . TYR A 1 106 ? -4.239 -7.598 7.650 1.00 93.62 106 TYR A O 1
ATOM 868 N N . ALA A 1 107 ? -2.019 -7.961 7.508 1.00 92.25 107 ALA A N 1
ATOM 869 C CA . ALA A 1 107 ? -1.985 -8.937 8.589 1.00 92.25 107 ALA A CA 1
ATOM 870 C C . ALA A 1 107 ? -2.396 -8.287 9.921 1.00 92.25 107 ALA A C 1
ATOM 872 O O . ALA A 1 107 ? -3.302 -8.794 10.586 1.00 92.25 107 ALA A O 1
ATOM 873 N N . ASP A 1 108 ? -1.847 -7.119 10.254 1.00 91.00 108 ASP A N 1
ATOM 874 C CA . ASP A 1 108 ? -2.215 -6.358 11.452 1.00 91.00 108 ASP A CA 1
ATOM 875 C C . ASP A 1 108 ? -3.693 -5.944 11.432 1.00 91.00 108 ASP A C 1
ATOM 877 O O . ASP A 1 108 ? -4.416 -6.155 12.411 1.00 91.00 108 ASP A O 1
ATOM 881 N N . CYS A 1 109 ? -4.190 -5.431 10.303 1.00 90.81 109 CYS A N 1
ATOM 882 C CA . CYS A 1 109 ? -5.602 -5.090 10.118 1.00 90.81 109 CYS A CA 1
ATOM 883 C C . CYS A 1 109 ? -6.529 -6.295 10.336 1.00 90.81 109 CYS A C 1
ATOM 885 O O . CYS A 1 109 ? -7.613 -6.135 10.898 1.00 90.81 109 CYS A O 1
ATOM 887 N N . SER A 1 110 ? -6.109 -7.501 9.941 1.00 90.50 110 SER A N 1
ATOM 888 C CA . SER A 1 110 ? -6.912 -8.722 10.092 1.00 90.50 110 SER A CA 1
ATOM 889 C C . SER A 1 110 ? -7.120 -9.145 11.548 1.00 90.50 110 SER A C 1
ATOM 891 O O . SER A 1 110 ? -8.095 -9.831 11.859 1.00 90.50 110 SER A O 1
ATOM 893 N N . THR A 1 111 ? -6.258 -8.689 12.462 1.00 89.88 111 THR A N 1
ATOM 894 C CA . THR A 1 111 ? -6.399 -8.948 13.903 1.00 89.88 111 THR A CA 1
ATOM 895 C C . THR A 1 111 ? -7.522 -8.125 14.548 1.00 89.88 111 THR A C 1
ATOM 897 O O . THR A 1 111 ? -8.038 -8.492 15.609 1.00 89.88 111 THR A O 1
ATOM 900 N N . ILE A 1 112 ? -7.941 -7.026 13.910 1.00 89.00 112 ILE A N 1
ATOM 901 C CA . ILE A 1 112 ? -8.950 -6.101 14.431 1.00 89.00 112 ILE A CA 1
ATOM 902 C C . ILE A 1 112 ? -10.343 -6.584 14.014 1.00 89.00 112 ILE A C 1
ATOM 904 O O . ILE A 1 112 ? -10.794 -6.356 12.893 1.00 89.00 112 ILE A O 1
ATOM 908 N N . LYS A 1 113 ? -11.068 -7.205 14.953 1.00 87.56 113 LYS A N 1
ATOM 909 C CA . LYS A 1 113 ? -12.406 -7.777 14.703 1.00 87.56 113 LYS A CA 1
ATOM 910 C C . LYS A 1 113 ? -13.418 -6.777 14.140 1.00 87.56 113 LYS A C 1
ATOM 912 O O . LYS A 1 113 ? -14.217 -7.151 13.298 1.00 87.56 113 LYS A O 1
ATOM 917 N N . TYR A 1 114 ? -13.398 -5.525 14.597 1.00 88.00 114 TYR A N 1
ATOM 918 C CA . TYR A 1 114 ? -14.321 -4.499 14.095 1.00 88.00 114 TYR A CA 1
ATOM 919 C C . TYR A 1 114 ? -14.051 -4.147 12.625 1.00 88.00 114 TYR A C 1
ATOM 921 O O . TYR A 1 114 ? -14.967 -3.886 11.859 1.00 88.00 114 TYR A O 1
ATOM 929 N N . LEU A 1 115 ? -12.789 -4.183 12.197 1.00 87.06 115 LEU A N 1
ATOM 930 C CA . LEU A 1 115 ? -12.427 -3.844 10.825 1.00 87.06 115 LEU A CA 1
ATOM 931 C C . LEU A 1 115 ? -12.867 -4.939 9.845 1.00 87.06 115 LEU A C 1
ATOM 933 O O . LEU A 1 115 ? -13.367 -4.633 8.764 1.00 87.06 115 LEU A O 1
ATOM 937 N N . SER A 1 116 ? -12.751 -6.207 10.251 1.00 85.88 116 SER A N 1
ATOM 938 C CA . SER A 1 116 ? -13.162 -7.351 9.432 1.00 85.88 116 SER A CA 1
ATOM 939 C C . SER A 1 116 ? -14.678 -7.495 9.266 1.00 85.88 116 SER A C 1
ATOM 941 O O . SER A 1 116 ? -15.111 -8.173 8.335 1.00 85.88 116 SER A O 1
ATOM 943 N N . THR A 1 117 ? -15.498 -6.851 10.109 1.00 88.69 117 THR A N 1
ATOM 944 C CA . THR A 1 117 ? -16.954 -6.779 9.890 1.00 88.69 117 THR A CA 1
ATOM 945 C C . THR A 1 117 ? -17.359 -5.679 8.909 1.00 88.69 117 THR A C 1
ATOM 947 O O . THR A 1 117 ? -18.426 -5.781 8.306 1.00 88.69 117 THR A O 1
ATOM 950 N N . LEU A 1 118 ? -16.531 -4.643 8.736 1.00 87.88 118 LEU A N 1
ATOM 951 C CA . LEU A 1 118 ? -16.828 -3.496 7.873 1.00 87.88 118 LEU A CA 1
ATOM 952 C C . LEU A 1 118 ? -16.334 -3.675 6.439 1.00 87.88 118 LEU A C 1
ATOM 954 O O . LEU A 1 118 ? -16.981 -3.208 5.503 1.00 87.88 118 LEU A O 1
ATOM 958 N N . VAL A 1 119 ? -15.176 -4.310 6.256 1.00 89.81 119 VAL A N 1
ATOM 959 C CA . VAL A 1 119 ? -14.539 -4.449 4.945 1.00 89.81 119 VAL A CA 1
ATOM 960 C C . VAL A 1 119 ? -13.860 -5.806 4.802 1.00 89.81 119 VAL A C 1
ATOM 962 O O . VAL A 1 119 ? -13.296 -6.350 5.751 1.00 89.81 119 VAL A O 1
ATOM 965 N N . SER A 1 120 ? -13.888 -6.353 3.586 1.00 89.12 120 SER A N 1
ATOM 966 C CA . SER A 1 120 ? -13.062 -7.509 3.249 1.00 89.12 120 SER A CA 1
ATOM 967 C C . SER A 1 120 ? -11.614 -7.054 3.098 1.00 89.12 120 SER A C 1
ATOM 969 O O . SER A 1 120 ? -11.288 -6.292 2.189 1.00 89.12 120 SER A O 1
ATOM 971 N N . ILE A 1 121 ? -10.756 -7.487 4.020 1.00 91.06 121 ILE A N 1
ATOM 972 C CA . ILE A 1 121 ? -9.335 -7.141 3.998 1.00 91.06 121 ILE A CA 1
ATOM 973 C C . ILE A 1 121 ? -8.666 -7.934 2.866 1.00 91.06 121 ILE A C 1
ATOM 975 O O . ILE A 1 121 ? -8.739 -9.170 2.873 1.00 91.06 121 ILE A O 1
ATOM 979 N N . PRO A 1 122 ? -8.020 -7.263 1.896 1.00 89.00 122 PRO A N 1
ATOM 980 C CA . PRO A 1 122 ? -7.351 -7.940 0.796 1.00 89.00 122 PRO A CA 1
ATOM 981 C C . PRO A 1 122 ? -6.246 -8.867 1.303 1.00 89.00 122 PRO A C 1
ATOM 983 O O . PRO A 1 122 ? -5.452 -8.503 2.169 1.00 89.00 122 PRO A O 1
ATOM 986 N N . LYS A 1 123 ? -6.170 -10.072 0.736 1.00 86.69 123 LYS A N 1
ATOM 987 C CA . LYS A 1 123 ? -5.094 -11.025 1.021 1.00 86.69 123 LYS A CA 1
ATOM 988 C C . LYS A 1 123 ? -4.024 -10.897 -0.052 1.00 86.69 123 LYS A C 1
ATOM 990 O O . LYS A 1 123 ? -4.256 -11.260 -1.203 1.00 86.69 123 LYS A O 1
ATOM 995 N N . ILE A 1 124 ? -2.867 -10.372 0.332 1.00 86.06 124 ILE A N 1
ATOM 996 C CA . ILE A 1 124 ? -1.694 -10.272 -0.537 1.00 86.06 124 ILE A CA 1
ATOM 997 C C . ILE A 1 124 ? -0.826 -11.528 -0.328 1.00 86.06 124 ILE A C 1
ATOM 999 O O . ILE A 1 124 ? -0.696 -11.981 0.812 1.00 86.06 124 ILE A O 1
ATOM 1003 N N . PRO A 1 125 ? -0.253 -12.125 -1.390 1.00 86.81 125 PRO A N 1
ATOM 1004 C CA . PRO A 1 125 ? 0.696 -13.225 -1.239 1.00 86.81 125 PRO A CA 1
ATOM 1005 C C . PRO A 1 125 ? 1.951 -12.776 -0.469 1.00 86.81 125 PRO A C 1
ATOM 1007 O O . PRO A 1 125 ? 2.341 -11.619 -0.572 1.00 86.81 125 PRO A O 1
ATOM 1010 N N . PRO A 1 126 ? 2.625 -13.674 0.267 1.00 83.75 126 PRO A N 1
ATOM 1011 C CA . PRO A 1 126 ? 3.837 -13.328 1.018 1.00 83.75 126 PRO A CA 1
ATOM 1012 C C . PRO A 1 126 ? 5.037 -13.000 0.116 1.00 83.75 126 PRO A C 1
ATOM 1014 O O . PRO A 1 126 ? 6.010 -12.394 0.562 1.00 83.75 126 PRO A O 1
ATOM 1017 N N . THR A 1 127 ? 4.994 -13.438 -1.142 1.00 83.69 127 THR A N 1
ATOM 1018 C CA . THR A 1 127 ? 6.014 -13.163 -2.153 1.00 83.69 127 THR A CA 1
ATOM 1019 C C . THR A 1 127 ? 5.464 -12.194 -3.198 1.00 83.69 127 THR A C 1
ATOM 1021 O O . THR A 1 127 ? 4.331 -12.403 -3.652 1.00 83.69 127 THR A O 1
ATOM 1024 N N . PRO A 1 128 ? 6.257 -11.201 -3.647 1.00 83.31 128 PRO A N 1
ATOM 1025 C CA . PRO A 1 128 ? 5.849 -10.310 -4.723 1.00 83.31 128 PRO A CA 1
ATOM 1026 C C . PRO A 1 128 ? 5.450 -11.102 -5.978 1.00 83.31 128 PRO A C 1
ATOM 1028 O O . PRO A 1 128 ? 6.108 -12.094 -6.308 1.00 83.31 128 PRO A O 1
ATOM 1031 N N . PRO A 1 129 ? 4.379 -10.699 -6.682 1.00 81.12 129 PRO A N 1
ATOM 1032 C CA . PRO A 1 129 ? 3.975 -11.354 -7.918 1.00 81.12 129 PRO A CA 1
ATOM 1033 C C . PRO A 1 129 ? 5.057 -11.197 -8.989 1.00 81.12 129 PRO A C 1
ATOM 1035 O O . PRO A 1 129 ? 5.722 -10.162 -9.063 1.00 81.12 129 PRO A O 1
ATOM 1038 N N . SER A 1 130 ? 5.192 -12.201 -9.861 1.00 77.56 130 SER A N 1
ATOM 1039 C CA . SER A 1 130 ? 6.068 -12.071 -11.025 1.00 77.56 130 SER A CA 1
ATOM 1040 C C . SER A 1 130 ? 5.602 -10.903 -11.902 1.00 77.56 130 SER A C 1
ATOM 1042 O O . SER A 1 130 ? 4.416 -10.777 -12.249 1.00 77.56 130 SER A O 1
ATOM 1044 N N . LEU A 1 131 ? 6.550 -10.025 -12.228 1.00 72.94 131 LEU A N 1
ATOM 1045 C CA . LEU A 1 131 ? 6.360 -8.897 -13.143 1.00 72.94 131 LEU A CA 1
ATOM 1046 C C . LEU A 1 131 ? 6.641 -9.308 -14.598 1.00 72.94 131 LEU A C 1
ATOM 1048 O O . LEU A 1 131 ? 6.086 -8.714 -15.520 1.00 72.94 131 LEU A O 1
ATOM 1052 N N . MET A 1 132 ? 7.418 -10.381 -14.782 1.00 64.94 132 MET A N 1
ATOM 1053 C CA . MET A 1 132 ? 7.622 -11.062 -16.057 1.00 64.94 132 MET A CA 1
ATOM 1054 C C . MET A 1 132 ? 6.434 -11.997 -16.273 1.00 64.94 132 MET A C 1
ATOM 1056 O O . MET A 1 132 ? 6.419 -13.125 -15.784 1.00 64.94 132 MET A O 1
ATOM 1060 N N . VAL A 1 133 ? 5.382 -11.498 -16.916 1.00 58.28 133 VAL A N 1
ATOM 1061 C CA . VAL A 1 133 ? 4.239 -12.340 -17.280 1.00 58.28 133 VAL A CA 1
ATOM 1062 C C . VAL A 1 133 ? 4.549 -12.974 -18.629 1.00 58.28 133 VAL A C 1
ATOM 1064 O O . VAL A 1 133 ? 4.368 -12.328 -19.664 1.00 58.28 133 VAL A O 1
ATOM 1067 N N . ASP A 1 134 ? 4.987 -14.235 -18.621 1.00 45.44 134 ASP A N 1
ATOM 1068 C CA . ASP A 1 134 ? 4.783 -15.101 -19.781 1.00 45.44 134 ASP A CA 1
ATOM 1069 C C . ASP A 1 134 ? 3.281 -15.132 -20.054 1.00 45.44 134 ASP A C 1
ATOM 1071 O O . ASP A 1 134 ? 2.471 -15.241 -19.132 1.00 45.44 134 ASP A O 1
ATOM 1075 N N . SER A 1 135 ? 2.893 -14.999 -21.319 1.00 45.06 135 SER A N 1
ATOM 1076 C CA . SER A 1 135 ? 1.507 -14.758 -21.762 1.00 45.06 135 SER A CA 1
ATOM 1077 C C . SER A 1 135 ? 0.525 -15.915 -21.478 1.00 45.06 135 SER A C 1
ATOM 1079 O O . SER A 1 135 ? -0.526 -15.991 -22.104 1.00 45.06 135 SER A O 1
ATO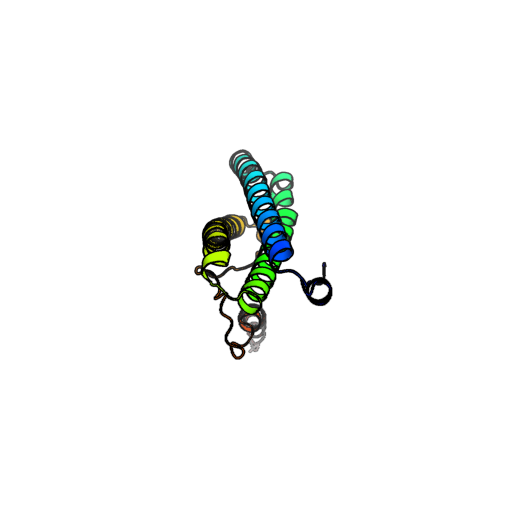M 1081 N N . ASN A 1 136 ? 0.866 -16.829 -20.566 1.00 38.62 136 ASN A N 1
ATOM 1082 C CA . ASN A 1 136 ? 0.180 -18.085 -20.309 1.00 38.62 136 ASN A CA 1
ATOM 1083 C C . ASN A 1 136 ? -0.067 -18.384 -18.817 1.00 38.62 136 ASN A C 1
ATOM 1085 O O . ASN A 1 136 ? -0.558 -19.469 -18.507 1.00 38.62 136 ASN A O 1
ATOM 1089 N N . GLU A 1 137 ? 0.250 -17.475 -17.885 1.00 40.88 137 GLU A N 1
ATOM 1090 C CA . GLU A 1 137 ? -0.236 -17.635 -16.509 1.00 40.88 137 GLU A CA 1
ATOM 1091 C C . GLU A 1 137 ? -1.714 -17.218 -16.435 1.00 40.88 137 GLU A C 1
ATOM 1093 O O . GLU A 1 137 ? -2.037 -16.063 -16.734 1.00 40.88 137 GLU A O 1
ATOM 1098 N N . PRO A 1 138 ? -2.638 -18.123 -16.053 1.00 39.56 138 PRO A N 1
ATOM 1099 C CA . PRO A 1 138 ? -4.003 -17.718 -15.767 1.00 39.56 138 PRO A CA 1
ATOM 1100 C C . PRO A 1 138 ? -3.942 -16.703 -14.631 1.00 39.56 138 PRO A C 1
ATOM 1102 O O . PRO A 1 138 ? -3.282 -16.957 -13.625 1.00 39.56 138 PRO A O 1
ATOM 1105 N N . ASN A 1 139 ? -4.616 -15.562 -14.799 1.00 41.50 139 ASN A N 1
ATOM 1106 C CA . ASN A 1 139 ? -4.804 -14.562 -13.754 1.00 41.50 139 ASN A CA 1
ATOM 1107 C C . ASN A 1 139 ? -5.049 -15.273 -12.412 1.00 41.50 139 ASN A C 1
ATOM 1109 O O . ASN A 1 139 ? -6.139 -15.803 -12.170 1.00 41.50 139 ASN A O 1
ATOM 1113 N N . THR A 1 140 ? -4.047 -15.264 -11.524 1.00 43.78 140 THR A N 1
ATOM 1114 C CA . THR A 1 140 ? -4.113 -15.815 -10.153 1.00 43.78 140 THR A CA 1
ATOM 1115 C C . THR A 1 140 ? -5.249 -15.179 -9.330 1.00 43.78 140 THR A C 1
ATOM 1117 O O . THR A 1 140 ? -5.569 -15.609 -8.225 1.00 43.78 140 THR A O 1
ATOM 1120 N N . GLU A 1 141 ? -5.918 -14.181 -9.904 1.00 48.84 141 GLU A N 1
ATOM 1121 C CA . GLU A 1 141 ? -7.164 -13.556 -9.475 1.00 48.84 141 GLU A CA 1
ATOM 1122 C C . GLU A 1 141 ? -8.343 -14.541 -9.349 1.00 48.84 141 GLU A C 1
ATOM 1124 O O . GLU A 1 141 ? -9.214 -14.331 -8.507 1.00 48.84 141 GLU A O 1
ATOM 1129 N N . SER A 1 142 ? -8.356 -15.662 -10.084 1.00 39.28 142 SER A N 1
ATOM 1130 C CA . SER A 1 142 ? -9.444 -16.657 -9.968 1.00 39.28 142 SER A CA 1
ATOM 1131 C C . SER A 1 142 ? -9.376 -17.489 -8.677 1.00 39.28 142 SER A C 1
ATOM 1133 O O . SER A 1 142 ? -10.400 -17.946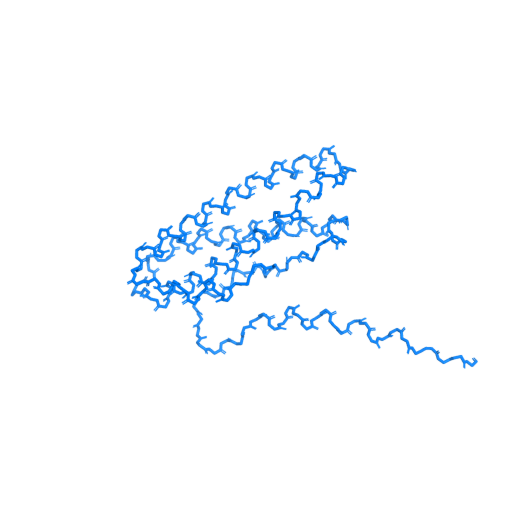 -8.172 1.00 39.28 142 SER A O 1
ATOM 1135 N N . SER A 1 143 ? -8.190 -17.648 -8.085 1.00 37.03 143 SER A N 1
ATOM 1136 C CA . SER A 1 143 ? -7.991 -18.488 -6.892 1.00 37.03 143 SER A CA 1
ATOM 1137 C C . SER A 1 143 ? -8.402 -17.797 -5.586 1.00 37.03 143 SER A C 1
ATOM 1139 O O . SER A 1 143 ? -8.611 -18.456 -4.566 1.00 37.03 143 SER A O 1
ATOM 1141 N N . ILE A 1 144 ? -8.509 -16.464 -5.591 1.00 45.62 144 ILE A N 1
ATOM 1142 C CA . ILE A 1 144 ? -8.864 -15.674 -4.401 1.00 45.62 144 ILE A CA 1
ATOM 1143 C C . ILE A 1 144 ? -10.392 -15.572 -4.249 1.00 45.62 144 ILE A C 1
ATOM 1145 O O . ILE A 1 144 ? -10.889 -15.495 -3.126 1.00 45.62 144 ILE A O 1
ATOM 1149 N N . LEU A 1 145 ? -11.142 -15.650 -5.354 1.00 43.03 145 LEU A N 1
ATOM 1150 C CA . LEU A 1 145 ? -12.605 -15.542 -5.360 1.00 43.03 145 LEU A CA 1
ATOM 1151 C C . LEU A 1 145 ? -13.328 -16.889 -5.135 1.00 43.03 145 LEU A C 1
ATOM 1153 O O . LEU A 1 145 ? -14.406 -16.890 -4.545 1.00 43.03 145 LEU A O 1
ATOM 1157 N N . ASP A 1 146 ? -12.744 -18.037 -5.510 1.00 37.69 146 ASP A N 1
ATOM 1158 C CA . ASP A 1 146 ? -13.421 -19.349 -5.374 1.00 37.69 146 ASP A CA 1
ATOM 1159 C C . ASP A 1 146 ? -13.439 -19.895 -3.930 1.00 37.69 146 ASP A C 1
ATOM 1161 O O . ASP A 1 146 ? -14.336 -20.641 -3.535 1.00 37.69 146 ASP A O 1
ATOM 1165 N N . ASN A 1 147 ? -12.494 -19.473 -3.083 1.00 38.22 147 ASN A N 1
ATOM 1166 C CA . ASN A 1 147 ? -12.404 -19.971 -1.704 1.00 38.22 147 ASN A CA 1
ATOM 1167 C C . ASN A 1 147 ? -13.458 -19.372 -0.751 1.00 38.22 147 ASN A C 1
ATOM 1169 O O . ASN A 1 147 ? -13.605 -19.851 0.369 1.00 38.22 147 ASN A O 1
ATOM 1173 N N . GLY A 1 148 ? -14.205 -18.343 -1.170 1.00 36.50 148 GLY A N 1
ATOM 1174 C CA . GLY A 1 148 ? -15.257 -17.714 -0.358 1.00 36.50 148 GLY A CA 1
ATOM 1175 C C . GLY A 1 148 ? -16.655 -18.323 -0.519 1.00 36.50 148 GLY A C 1
ATOM 1176 O O . GLY A 1 148 ? -17.540 -18.027 0.283 1.00 36.50 148 GLY A O 1
ATOM 1177 N N . LEU A 1 149 ? -16.874 -19.164 -1.537 1.00 37.16 149 LEU A N 1
ATOM 1178 C CA . LEU A 1 149 ? -18.201 -19.696 -1.883 1.00 37.16 149 LEU A CA 1
ATOM 1179 C C . LEU A 1 149 ? -18.416 -21.164 -1.487 1.00 37.16 149 LEU A C 1
ATOM 1181 O O . LEU A 1 149 ? -19.559 -21.611 -1.463 1.00 37.16 149 LEU A O 1
ATOM 1185 N N . LYS A 1 150 ? -17.368 -21.909 -1.110 1.00 35.62 150 LYS A N 1
ATOM 1186 C CA . LYS A 1 150 ? -17.486 -23.349 -0.801 1.00 35.62 150 LYS A CA 1
ATOM 1187 C C . LYS A 1 150 ? -17.808 -23.696 0.658 1.00 35.62 150 LYS A C 1
ATOM 1189 O O . LYS A 1 150 ? -18.130 -24.845 0.932 1.00 35.62 150 LYS A O 1
ATOM 1194 N N . GLU A 1 151 ? -17.801 -22.741 1.592 1.00 39.66 151 GLU A N 1
ATOM 1195 C CA . GLU A 1 151 ? -18.080 -23.032 3.016 1.00 39.66 151 GLU A CA 1
ATOM 1196 C C . GLU A 1 151 ? -19.532 -22.785 3.474 1.00 39.66 151 GLU A C 1
ATOM 1198 O O . GLU A 1 151 ? -19.848 -23.027 4.640 1.00 39.66 151 GLU A O 1
ATOM 1203 N N . LYS A 1 152 ? -20.450 -22.351 2.596 1.00 37.28 152 LYS A N 1
ATOM 1204 C CA . LYS A 1 152 ? -21.853 -22.096 2.990 1.00 37.28 152 LYS A CA 1
ATOM 1205 C C . LYS A 1 152 ? -22.856 -23.220 2.704 1.00 37.28 152 LYS A C 1
ATOM 1207 O O . LYS A 1 152 ? -23.965 -23.130 3.215 1.00 37.28 152 LYS A O 1
ATOM 1212 N N . ASP A 1 153 ? -22.477 -24.295 2.012 1.00 37.88 153 ASP A N 1
ATOM 1213 C CA . ASP A 1 153 ? -23.441 -25.318 1.555 1.00 37.88 153 ASP A CA 1
ATOM 1214 C C . ASP A 1 153 ? -23.505 -26.602 2.416 1.00 37.88 153 ASP A C 1
ATOM 1216 O O . ASP A 1 153 ? -24.219 -27.541 2.088 1.00 37.88 153 ASP A O 1
ATOM 1220 N N . GLN A 1 154 ? -22.793 -26.683 3.551 1.00 37.22 154 GLN A N 1
ATOM 1221 C CA . GLN A 1 154 ? -22.741 -27.923 4.358 1.00 37.22 154 GLN A CA 1
ATOM 1222 C C . GLN A 1 154 ? -23.435 -27.852 5.733 1.00 37.22 154 GLN A C 1
ATOM 1224 O O . GLN A 1 154 ? -23.265 -28.756 6.551 1.00 37.22 154 GLN A O 1
ATOM 1229 N N . ARG A 1 155 ? -24.228 -26.811 6.028 1.00 37.94 155 ARG A N 1
ATOM 1230 C CA . ARG A 1 155 ? -25.007 -26.721 7.284 1.00 37.94 155 ARG A CA 1
ATOM 1231 C C . ARG A 1 155 ? -26.515 -26.646 7.060 1.00 37.94 155 ARG A C 1
ATOM 1233 O O . ARG A 1 155 ? -27.189 -25.867 7.718 1.00 37.94 155 ARG A O 1
ATOM 1240 N N . GLU A 1 156 ? -27.060 -27.484 6.186 1.00 43.81 156 GLU A N 1
ATOM 1241 C CA . GLU A 1 156 ? -28.508 -27.709 6.169 1.00 43.81 156 GLU A CA 1
ATOM 1242 C C . GLU A 1 156 ? -28.837 -29.139 5.734 1.00 43.81 156 GLU A C 1
ATOM 1244 O O . GLU A 1 156 ? -29.311 -29.397 4.638 1.00 43.81 156 GLU A O 1
ATOM 1249 N N . SER A 1 157 ? -28.513 -30.112 6.588 1.00 40.94 157 SER A N 1
ATOM 1250 C CA . SER A 1 157 ? -29.024 -31.488 6.490 1.00 40.94 157 SER A CA 1
ATOM 1251 C C . SER A 1 157 ? -28.867 -32.198 7.838 1.00 40.94 157 SER A C 1
ATOM 1253 O O . SER A 1 157 ? -27.980 -33.026 8.021 1.00 40.94 157 SER A O 1
ATOM 1255 N N . THR A 1 158 ? -29.711 -31.871 8.815 1.00 47.81 158 THR A N 1
ATOM 1256 C CA . THR A 1 158 ? -30.034 -32.832 9.884 1.00 47.81 158 THR A CA 1
ATOM 1257 C C . THR A 1 158 ? -31.447 -33.337 9.617 1.00 47.81 158 THR A C 1
ATOM 1259 O O . THR A 1 158 ? -32.382 -32.538 9.664 1.00 47.81 158 THR A O 1
ATOM 1262 N N . PRO A 1 159 ? -31.644 -34.626 9.291 1.00 46.12 159 PRO A N 1
ATOM 1263 C CA . PRO A 1 159 ? -32.978 -35.188 9.269 1.00 46.12 159 PRO A CA 1
ATOM 1264 C C . PRO A 1 159 ? -33.435 -35.386 10.714 1.00 46.12 159 PRO A C 1
ATOM 1266 O O . PRO A 1 159 ? -32.760 -36.032 11.514 1.00 46.12 159 PRO A O 1
ATOM 1269 N N . VAL A 1 160 ? -34.583 -34.792 11.033 1.00 44.62 160 VAL A N 1
ATOM 1270 C CA . VAL A 1 160 ? -35.380 -35.129 12.212 1.00 44.62 160 VAL A CA 1
ATOM 1271 C C . VAL A 1 160 ? -35.817 -36.584 12.065 1.00 44.62 160 VAL A C 1
ATOM 1273 O O . VAL A 1 160 ? -36.515 -36.916 11.106 1.00 44.62 160 VAL A O 1
ATOM 1276 N N . ASN A 1 161 ? -35.405 -37.432 13.003 1.00 43.25 161 ASN A N 1
ATOM 1277 C CA . ASN A 1 161 ? -36.095 -38.676 13.327 1.00 43.25 161 ASN A CA 1
ATOM 1278 C C . ASN A 1 161 ? -35.885 -38.999 14.806 1.00 43.25 161 ASN A C 1
ATOM 1280 O O . ASN A 1 161 ? -34.707 -38.993 15.231 1.00 43.25 161 ASN A O 1
#

Secondary structure (DSSP, 8-state):
---HHHHHHH---SSHHHHHHHHHHHHHHHHHHHHHHHHHHHHHHH-TT-HHHHHTHHHHHHHHHHHHHHHHHHHHHHHHH-S-HHHHHHHHHHHHHHHHHHHHHHHHHHT-HHHHHHS------SSPPPSS--TT---TTHHHHGGGTTTSSSS------

Organism: Wickerhamomyces pijperi (NCBI:txid599730)

Sequence (161 aa):
MFEYEEYVSLRAVSDPNEGFESILDLLSLQDSLDGVQRVIFSSVQRNRDSECIISALVPLIAESYGLYKFLISMLRAMYRSSQSDDVIAPLKDKFDVQHRRLYDFYADCSTIKYLSTLVSIPKIPPTPPSLMVDSNEPNTESSILDNGLKEKDQRESTPVN

Foldseek 3Di:
DDDPVVVLVPDPPPDLVVLLVVLVVLLVVLVVLLVVLVVLVVVCVVVVPPLVSLVVVQVSQVVNVVSLVVSLSSLLSSVVPDPDPVSCVVSVVSNQVSLQSVQVSLVVNVVNPSSVVVDPRDHDDNGDDDSPDPVPDDPCVVVVPVVVPPPPPPPPDDDDD

Radius of gyration: 19.22 Å; chains: 1; bounding box: 54×48×48 Å

InterPro domains:
  IPR011417 AP180 N-terminal homology (ANTH) domain [PF07651] (2-136)
  IPR030224 Sla2 family [PTHR10407] (2-136)

pLDDT: mean 76.42, std 20.24, range [35.62, 95.62]